Protein AF-A0A527A203-F1 (afdb_monomer_lite)

pLDDT: mean 92.8, std 3.07, range [82.69, 97.31]

Structure (mmCIF, N/CA/C/O backbone):
data_AF-A0A527A203-F1
#
_entry.id   AF-A0A527A203-F1
#
loop_
_atom_site.group_PDB
_atom_site.id
_atom_site.type_symbol
_atom_site.label_atom_id
_atom_site.label_alt_id
_atom_site.label_comp_id
_atom_site.label_asym_id
_atom_site.label_entity_id
_atom_site.label_seq_id
_atom_site.pdbx_PDB_ins_code
_atom_site.Cartn_x
_atom_site.Cartn_y
_atom_site.Cartn_z
_atom_site.occupancy
_atom_site.B_iso_or_equiv
_atom_site.auth_seq_id
_atom_site.auth_comp_id
_atom_site.auth_asym_id
_atom_site.auth_atom_id
_atom_site.pdbx_PDB_model_num
ATOM 1 N N . LYS A 1 1 ? -11.628 -5.559 -5.361 1.00 86.56 1 LYS A N 1
ATOM 2 C CA . LYS A 1 1 ? -12.215 -4.294 -4.833 1.00 86.56 1 LYS A CA 1
ATOM 3 C C . LYS A 1 1 ? -11.138 -3.208 -4.790 1.00 86.56 1 LYS A C 1
ATOM 5 O O . LYS A 1 1 ? -10.017 -3.528 -5.164 1.00 86.56 1 LYS A O 1
ATOM 10 N N . LYS A 1 2 ? -11.460 -1.952 -4.454 1.00 91.25 2 LYS A N 1
ATOM 11 C CA . LYS A 1 2 ? -10.515 -0.819 -4.499 1.00 91.25 2 LYS A CA 1
ATOM 12 C C . LYS A 1 2 ? -10.320 -0.213 -3.109 1.00 91.25 2 LYS A C 1
ATOM 14 O O . LYS A 1 2 ? -11.292 -0.145 -2.362 1.00 91.25 2 LYS A O 1
ATOM 19 N N . LEU A 1 3 ? -9.107 0.240 -2.809 1.00 91.94 3 LEU A N 1
ATOM 20 C CA . LEU A 1 3 ? -8.748 0.954 -1.585 1.00 91.94 3 LEU A CA 1
ATOM 21 C C . LEU A 1 3 ? -7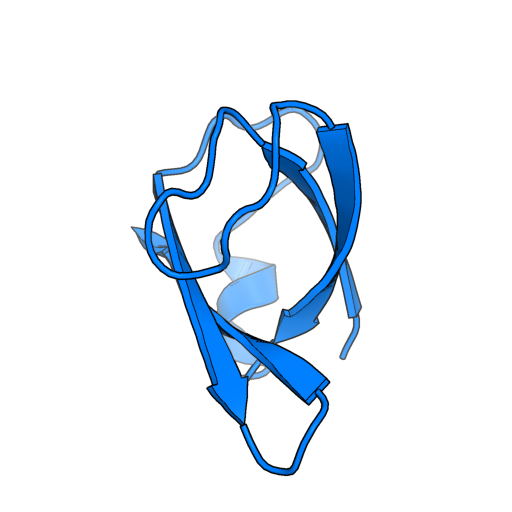.881 2.162 -1.948 1.00 91.94 3 LEU A C 1
ATOM 23 O O . LEU A 1 3 ? -6.955 2.034 -2.744 1.00 91.94 3 LEU A O 1
ATOM 27 N N . THR A 1 4 ? -8.181 3.329 -1.387 1.00 95.25 4 THR A N 1
ATOM 28 C CA . THR A 1 4 ? -7.333 4.517 -1.548 1.00 95.25 4 THR A CA 1
ATOM 29 C C . THR A 1 4 ? -6.339 4.557 -0.402 1.00 95.25 4 THR A C 1
ATOM 31 O O . THR A 1 4 ? -6.752 4.591 0.755 1.00 95.25 4 THR A O 1
ATOM 34 N N . ILE A 1 5 ? -5.047 4.565 -0.719 1.00 95.50 5 ILE A N 1
ATOM 35 C CA . ILE A 1 5 ? -3.975 4.591 0.277 1.00 95.50 5 ILE A CA 1
ATOM 36 C C . ILE A 1 5 ? -3.092 5.805 -0.003 1.00 95.50 5 ILE A C 1
ATOM 38 O O . ILE A 1 5 ? -2.656 6.017 -1.138 1.00 95.50 5 ILE A O 1
ATOM 42 N N . LYS A 1 6 ? -2.840 6.604 1.038 1.00 96.88 6 LYS A N 1
ATOM 43 C CA . LYS A 1 6 ? -1.740 7.569 1.061 1.00 96.88 6 LYS A CA 1
ATOM 44 C C . LYS A 1 6 ? -0.498 6.810 1.510 1.00 96.88 6 LYS A C 1
ATOM 46 O O . LYS A 1 6 ? -0.428 6.419 2.671 1.00 96.88 6 LYS A O 1
ATOM 51 N N . HIS A 1 7 ? 0.420 6.565 0.588 1.00 95.75 7 HIS A N 1
ATOM 52 C CA . HIS A 1 7 ? 1.604 5.755 0.835 1.00 95.75 7 HIS A CA 1
ATOM 53 C C . HIS A 1 7 ? 2.880 6.596 0.769 1.00 95.75 7 HIS A C 1
ATOM 55 O O . HIS A 1 7 ? 2.948 7.606 0.066 1.00 95.75 7 HIS A O 1
ATOM 61 N N . GLU A 1 8 ? 3.888 6.140 1.505 1.00 95.50 8 GLU A N 1
ATOM 62 C CA . GLU A 1 8 ? 5.279 6.586 1.400 1.00 95.50 8 GLU A CA 1
ATOM 63 C C . GLU A 1 8 ? 5.922 6.035 0.109 1.00 95.50 8 GLU A C 1
ATOM 65 O O . GLU 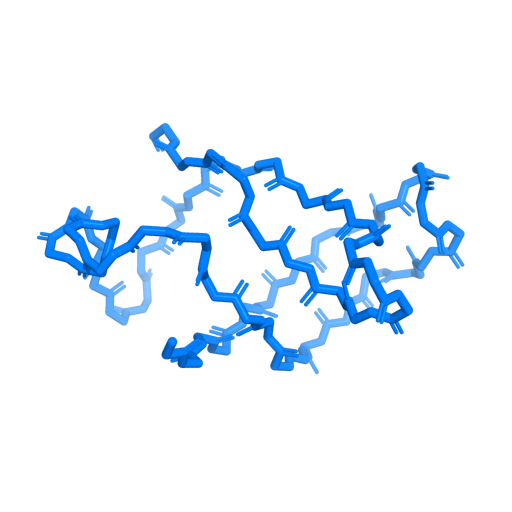A 1 8 ? 5.257 5.300 -0.629 1.00 95.50 8 GLU A O 1
ATOM 70 N N . PRO A 1 9 ? 7.176 6.379 -0.235 1.00 96.31 9 PRO A N 1
ATOM 71 C CA . PRO A 1 9 ? 7.787 5.896 -1.469 1.00 96.31 9 PRO A CA 1
ATOM 72 C C . PRO A 1 9 ? 7.789 4.361 -1.553 1.00 96.31 9 PRO A C 1
ATOM 74 O O . PRO A 1 9 ? 8.271 3.680 -0.649 1.00 96.31 9 PRO A O 1
ATOM 77 N N . LEU A 1 10 ? 7.261 3.824 -2.656 1.00 94.56 10 LEU A N 1
ATOM 78 C CA . LEU A 1 10 ? 7.250 2.391 -2.955 1.00 94.56 10 LEU A CA 1
ATOM 79 C C . LEU A 1 10 ? 8.367 2.103 -3.953 1.00 94.56 10 LEU A C 1
ATOM 81 O O . LEU A 1 10 ? 8.194 2.241 -5.165 1.00 94.56 10 LEU A O 1
ATOM 85 N N . THR A 1 11 ? 9.529 1.715 -3.433 1.00 92.56 11 THR A N 1
ATOM 86 C CA . THR A 1 11 ? 10.737 1.453 -4.231 1.00 92.56 11 THR A CA 1
ATOM 87 C C . THR A 1 11 ? 10.555 0.296 -5.207 1.00 92.56 11 THR A C 1
ATOM 89 O O . THR A 1 11 ? 11.060 0.352 -6.318 1.00 92.56 11 THR A O 1
ATOM 92 N N . ASN A 1 12 ? 9.784 -0.729 -4.839 1.00 91.06 12 ASN A N 1
ATOM 93 C CA . ASN A 1 12 ? 9.520 -1.886 -5.696 1.00 91.06 12 ASN A CA 1
ATOM 94 C C . ASN A 1 12 ? 8.642 -1.564 -6.918 1.00 91.06 12 ASN A C 1
ATOM 96 O O . ASN A 1 12 ? 8.587 -2.353 -7.857 1.00 91.06 12 ASN A O 1
ATOM 100 N N . LEU A 1 13 ? 7.941 -0.428 -6.897 1.00 92.00 13 LEU A N 1
ATOM 101 C CA . LEU A 1 13 ? 7.066 0.032 -7.976 1.00 92.00 13 LEU A CA 1
ATOM 102 C C . LEU A 1 13 ? 7.558 1.338 -8.617 1.00 92.00 13 LEU A C 1
ATOM 104 O O . LEU A 1 13 ? 6.843 1.890 -9.454 1.00 92.00 13 LEU A O 1
ATOM 108 N N . ASP A 1 14 ? 8.737 1.831 -8.218 1.00 92.62 14 ASP A N 1
ATOM 109 C CA . 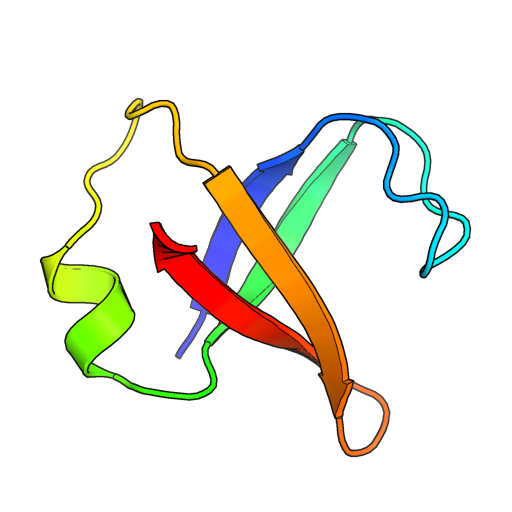ASP A 1 14 ? 9.291 3.133 -8.612 1.00 92.62 14 ASP A CA 1
ATOM 110 C C . ASP A 1 14 ? 8.298 4.298 -8.420 1.00 92.62 14 ASP A C 1
ATOM 112 O O . ASP A 1 14 ? 8.204 5.215 -9.240 1.00 92.62 14 ASP A O 1
ATOM 116 N N . MET A 1 15 ? 7.521 4.268 -7.328 1.00 94.44 15 MET A N 1
ATOM 117 C CA . MET A 1 15 ? 6.521 5.299 -7.029 1.00 94.44 15 MET A CA 1
ATOM 118 C C . MET A 1 15 ? 6.972 6.205 -5.877 1.00 94.44 15 MET A C 1
ATOM 120 O O . MET A 1 15 ? 7.326 5.700 -4.808 1.00 94.44 15 MET A O 1
ATOM 124 N N . PRO A 1 16 ? 6.913 7.542 -6.033 1.00 96.31 16 PRO A N 1
ATOM 125 C CA . PRO A 1 16 ? 7.139 8.462 -4.924 1.00 96.31 16 PRO A CA 1
ATOM 126 C C . PRO A 1 16 ? 5.986 8.394 -3.911 1.00 96.31 16 PRO A C 1
ATOM 128 O O . PRO A 1 16 ? 4.961 7.757 -4.155 1.00 96.31 16 PRO A O 1
ATOM 131 N N . ALA A 1 17 ? 6.129 9.082 -2.776 1.00 97.06 17 ALA A N 1
ATOM 132 C CA . ALA A 1 17 ? 5.037 9.222 -1.818 1.00 97.06 17 ALA A CA 1
ATOM 133 C C . ALA A 1 17 ? 3.840 9.928 -2.475 1.00 97.06 17 ALA A C 1
ATOM 135 O O . ALA A 1 17 ? 3.957 11.062 -2.947 1.00 97.06 17 ALA A O 1
ATOM 136 N N . MET A 1 18 ?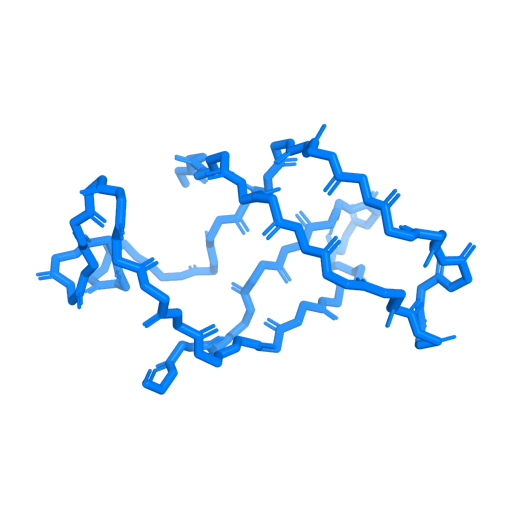 2.686 9.267 -2.521 1.00 97.31 18 MET A N 1
ATOM 137 C CA . MET A 1 18 ? 1.480 9.810 -3.143 1.00 97.31 18 MET A CA 1
ATOM 138 C C . MET A 1 18 ? 0.214 9.146 -2.600 1.00 97.31 18 MET A C 1
ATOM 140 O O . MET A 1 18 ? 0.246 8.213 -1.802 1.00 97.31 18 MET A O 1
ATOM 144 N N . THR A 1 19 ? -0.942 9.678 -2.997 1.00 96.81 19 THR A N 1
ATOM 145 C CA . THR A 1 19 ? -2.247 9.083 -2.686 1.00 96.81 19 THR A CA 1
ATOM 146 C C . THR A 1 19 ? -2.850 8.536 -3.962 1.00 96.81 19 THR A C 1
ATOM 148 O O . THR A 1 19 ? -3.104 9.294 -4.897 1.00 96.81 19 THR A O 1
ATOM 151 N N . MET A 1 20 ? -3.091 7.229 -4.009 1.00 96.19 20 MET A N 1
ATOM 152 C CA . MET A 1 20 ? -3.702 6.603 -5.175 1.00 96.19 20 MET A CA 1
ATOM 153 C C . MET A 1 20 ? -4.570 5.405 -4.814 1.00 96.19 20 MET A C 1
ATOM 155 O O . MET A 1 20 ? -4.649 4.977 -3.661 1.00 96.19 20 MET A O 1
ATOM 159 N N . VAL A 1 21 ? -5.270 4.893 -5.824 1.00 94.88 21 VAL A N 1
ATOM 160 C CA . VAL A 1 21 ? -6.191 3.771 -5.684 1.00 94.88 21 VAL A CA 1
ATOM 161 C C . VAL A 1 21 ? -5.480 2.468 -6.024 1.00 94.88 21 VAL A C 1
ATOM 163 O O . VAL A 1 21 ? -4.977 2.301 -7.133 1.00 94.88 21 VAL A O 1
ATOM 166 N N . PHE A 1 22 ? -5.533 1.524 -5.095 1.00 95.12 22 PHE A N 1
ATOM 167 C CA . PHE A 1 22 ? -5.023 0.171 -5.239 1.00 95.12 22 PHE A CA 1
ATOM 168 C C . PHE A 1 22 ? -6.172 -0.821 -5.396 1.00 95.12 22 PHE A C 1
ATOM 170 O O . PHE A 1 22 ? -7.262 -0.637 -4.846 1.00 95.12 22 PHE A O 1
ATOM 177 N N . VAL A 1 23 ? -5.935 -1.899 -6.138 1.00 94.44 23 VAL A N 1
ATOM 178 C CA . VAL A 1 23 ? -6.812 -3.076 -6.119 1.00 94.44 23 VAL A CA 1
ATOM 179 C C . VAL A 1 23 ? -6.422 -3.944 -4.923 1.00 94.44 23 VAL A C 1
ATOM 181 O O . VAL A 1 23 ? -5.251 -4.018 -4.598 1.00 94.44 23 VAL A O 1
ATOM 184 N N . VAL A 1 24 ? -7.365 -4.603 -4.255 1.00 93.50 24 VAL A N 1
ATOM 185 C CA . VAL A 1 24 ? -7.041 -5.617 -3.228 1.00 93.50 24 VAL A CA 1
ATOM 186 C C . VAL A 1 24 ? -7.141 -7.021 -3.816 1.00 93.50 24 VAL A C 1
ATOM 188 O O . VAL A 1 24 ? -8.103 -7.295 -4.544 1.00 93.50 24 VAL A O 1
ATOM 191 N N . ALA A 1 25 ? -6.165 -7.879 -3.504 1.00 91.62 25 ALA A N 1
ATOM 192 C CA . ALA A 1 25 ? -6.137 -9.275 -3.935 1.00 91.62 25 ALA A CA 1
ATOM 193 C C . ALA A 1 25 ? -7.279 -10.085 -3.303 1.00 91.62 25 ALA A C 1
ATOM 195 O O . ALA A 1 25 ? -7.978 -10.815 -4.003 1.00 91.62 25 ALA A O 1
ATOM 196 N N . GLU A 1 26 ? -7.532 -9.880 -2.008 1.00 89.44 26 GLU A N 1
ATOM 197 C CA . GLU A 1 26 ? -8.586 -10.576 -1.270 1.00 89.44 26 GLU A CA 1
ATOM 198 C C . GLU A 1 26 ? -9.601 -9.605 -0.672 1.00 89.44 26 GLU A C 1
ATOM 200 O O . GLU A 1 26 ? -9.273 -8.509 -0.214 1.00 89.44 26 GLU A O 1
ATOM 205 N N . GLN A 1 27 ? -10.870 -10.010 -0.655 1.00 82.69 27 GLN A N 1
ATOM 206 C CA . GLN A 1 27 ? -11.942 -9.140 -0.180 1.00 82.69 27 GLN A CA 1
ATOM 207 C C . GLN A 1 27 ? -11.901 -8.922 1.340 1.00 82.69 27 GLN A C 1
ATOM 209 O O . GLN A 1 27 ? -12.173 -7.807 1.779 1.00 82.69 27 GLN A O 1
ATOM 214 N N . GLY A 1 28 ? -11.489 -9.935 2.112 1.00 87.75 28 GLY A N 1
ATOM 215 C CA . GLY A 1 28 ? -11.386 -9.860 3.575 1.00 87.75 28 GLY A CA 1
ATOM 216 C C . GLY A 1 28 ? -10.280 -8.933 4.090 1.00 87.75 28 GLY A C 1
ATOM 217 O O . GLY A 1 28 ? -10.233 -8.631 5.278 1.00 87.75 28 GLY A O 1
ATOM 218 N N . MET A 1 29 ? -9.398 -8.434 3.215 1.00 89.12 29 MET A N 1
ATOM 219 C CA . MET A 1 29 ? -8.397 -7.427 3.589 1.00 89.12 29 MET A CA 1
ATOM 220 C C . MET A 1 29 ? -9.042 -6.090 3.968 1.00 89.12 29 MET A C 1
ATOM 222 O O . MET A 1 29 ? -8.533 -5.390 4.837 1.00 89.12 29 MET A O 1
ATOM 226 N N . LEU A 1 30 ? -10.174 -5.741 3.346 1.00 89.06 30 LEU A N 1
ATOM 227 C CA . LEU A 1 30 ? -10.866 -4.481 3.628 1.00 89.06 30 LEU A CA 1
ATOM 228 C C . LEU A 1 30 ? -11.496 -4.459 5.022 1.00 89.06 30 LEU A C 1
ATOM 230 O O . LEU A 1 30 ? -11.613 -3.392 5.610 1.00 89.06 30 LEU A O 1
ATOM 234 N N . ASP A 1 31 ? -11.846 -5.624 5.564 1.00 89.62 31 ASP A N 1
ATOM 235 C CA . ASP A 1 31 ? -12.458 -5.738 6.890 1.00 89.62 31 ASP A CA 1
ATOM 236 C C . ASP A 1 31 ? -11.435 -5.509 8.019 1.00 89.62 31 ASP A C 1
ATOM 238 O O . ASP A 1 31 ? -11.805 -5.230 9.158 1.00 89.62 31 ASP A O 1
ATOM 242 N N . LYS A 1 32 ? -10.135 -5.595 7.700 1.00 85.25 32 LYS A N 1
ATOM 243 C CA . LYS A 1 32 ? -9.021 -5.371 8.636 1.00 85.25 32 LYS A CA 1
ATOM 244 C C . LYS A 1 32 ? -8.577 -3.911 8.714 1.00 85.25 32 LYS A C 1
ATOM 246 O O . LYS A 1 32 ? -7.718 -3.582 9.532 1.00 85.25 32 LYS A O 1
ATOM 251 N N . VAL A 1 33 ? -9.130 -3.043 7.867 1.00 90.88 33 VAL A N 1
ATOM 252 C CA . VAL A 1 33 ? -8.702 -1.647 7.755 1.00 90.88 33 VAL A CA 1
ATOM 253 C C . VAL A 1 33 ? -9.872 -0.686 7.883 1.00 90.88 33 VAL A C 1
ATOM 255 O O . VAL A 1 33 ? -10.991 -0.960 7.459 1.00 90.88 33 VAL A O 1
ATOM 258 N N . LYS A 1 34 ? -9.601 0.490 8.442 1.00 92.44 34 LYS A N 1
ATOM 259 C CA . LYS A 1 34 ? -10.554 1.603 8.516 1.00 92.44 34 LYS A CA 1
ATOM 260 C C . LYS A 1 34 ? -9.935 2.885 7.978 1.00 92.44 34 LYS A C 1
ATOM 262 O O . LYS A 1 34 ? -8.721 3.075 8.007 1.00 92.44 34 LYS A O 1
ATOM 267 N N . THR A 1 35 ? -10.777 3.799 7.512 1.00 92.31 35 THR A N 1
ATOM 268 C CA . THR A 1 35 ? -10.332 5.117 7.048 1.00 92.31 35 THR A CA 1
ATOM 269 C C . THR A 1 35 ? -9.529 5.838 8.133 1.00 92.31 35 THR A C 1
ATOM 271 O O . THR A 1 35 ? -9.934 5.873 9.293 1.00 92.31 35 THR A O 1
ATOM 274 N N . GLY A 1 36 ? -8.389 6.416 7.747 1.00 93.81 36 GLY A N 1
ATOM 275 C CA . GLY A 1 36 ? -7.488 7.132 8.656 1.00 93.81 36 GLY A CA 1
ATOM 276 C C . GLY A 1 36 ? -6.555 6.235 9.477 1.00 93.81 36 GLY A C 1
ATOM 277 O O . GLY A 1 36 ? -5.729 6.754 10.221 1.00 93.81 36 GLY A O 1
ATOM 278 N N . GLN A 1 37 ? -6.652 4.910 9.346 1.00 93.88 37 GLN A N 1
ATOM 279 C CA . GLN A 1 37 ? -5.712 3.982 9.967 1.00 93.88 37 GLN A CA 1
ATOM 280 C C . GLN A 1 37 ? -4.377 3.983 9.219 1.00 93.88 37 GLN A C 1
ATOM 282 O O . GLN A 1 37 ? -4.343 3.857 7.995 1.00 93.88 37 GLN A O 1
ATOM 287 N N . ALA A 1 38 ? -3.282 4.074 9.970 1.00 93.75 38 ALA A N 1
ATOM 288 C CA . ALA A 1 38 ? -1.963 3.733 9.460 1.00 93.75 38 ALA A CA 1
ATOM 289 C C . ALA A 1 38 ? -1.836 2.205 9.386 1.00 93.75 38 ALA A C 1
ATOM 291 O O . ALA A 1 38 ? -2.121 1.516 10.367 1.00 93.75 38 ALA A O 1
ATOM 292 N N . ILE A 1 39 ? -1.441 1.697 8.224 1.00 93.50 39 ILE A N 1
ATOM 293 C CA . ILE A 1 39 ? -1.280 0.267 7.950 1.00 93.50 39 ILE A CA 1
ATOM 294 C C . ILE A 1 39 ? 0.077 0.029 7.298 1.00 93.50 39 ILE A C 1
ATOM 296 O O . ILE A 1 39 ? 0.578 0.898 6.580 1.00 93.50 39 ILE A O 1
ATOM 300 N N . GLU A 1 40 ? 0.638 -1.155 7.505 1.00 93.94 40 GLU A N 1
ATOM 301 C CA . GLU A 1 40 ? 1.735 -1.660 6.685 1.00 93.94 40 GLU A CA 1
ATOM 302 C C . GLU A 1 40 ? 1.127 -2.585 5.627 1.00 93.94 40 GLU A C 1
ATOM 304 O O . GLU A 1 40 ? 0.272 -3.418 5.926 1.00 93.94 40 GLU A O 1
ATOM 309 N N . PHE A 1 41 ? 1.508 -2.413 4.366 1.00 94.06 41 PHE A N 1
ATOM 310 C CA . PHE A 1 41 ? 0.949 -3.202 3.276 1.00 94.06 41 PHE A CA 1
ATOM 311 C C . PHE A 1 41 ? 2.011 -3.517 2.231 1.00 94.06 41 PHE A C 1
ATOM 313 O O . PHE A 1 41 ? 2.956 -2.753 2.034 1.00 94.06 41 PHE A O 1
ATOM 320 N N . THR A 1 42 ? 1.803 -4.621 1.523 1.00 93.81 42 THR A N 1
ATOM 321 C CA . THR A 1 42 ? 2.599 -5.004 0.358 1.00 93.81 42 THR A CA 1
ATOM 322 C C . THR A 1 42 ? 1.752 -4.808 -0.889 1.00 93.81 42 THR A C 1
ATOM 324 O O . THR A 1 42 ? 0.599 -5.243 -0.939 1.00 93.81 42 THR A O 1
ATOM 327 N N . ALA A 1 43 ? 2.312 -4.154 -1.906 1.00 94.62 43 ALA A N 1
ATOM 328 C CA . ALA A 1 43 ? 1.668 -3.992 -3.202 1.00 94.62 43 ALA A CA 1
ATOM 329 C C . ALA A 1 43 ? 2.591 -4.421 -4.338 1.00 94.62 43 ALA A C 1
ATOM 331 O O . ALA A 1 43 ? 3.791 -4.156 -4.306 1.00 94.62 43 ALA A O 1
ATOM 332 N N . ASP A 1 44 ? 2.000 -5.039 -5.356 1.00 94.44 44 ASP A N 1
ATOM 333 C CA . ASP A 1 44 ? 2.700 -5.536 -6.535 1.00 94.44 44 ASP A CA 1
ATOM 334 C C . ASP A 1 44 ? 1.855 -5.346 -7.808 1.00 94.44 44 ASP A C 1
ATOM 336 O O . ASP A 1 44 ? 0.640 -5.117 -7.763 1.00 94.44 44 ASP A O 1
ATOM 340 N N . ARG A 1 45 ? 2.490 -5.431 -8.976 1.00 93.25 45 ARG A N 1
ATOM 341 C CA . ARG A 1 45 ? 1.831 -5.367 -10.277 1.00 93.25 45 ARG A CA 1
ATOM 342 C C . ARG A 1 45 ? 1.358 -6.762 -10.693 1.00 93.25 45 ARG A C 1
ATOM 344 O O . ARG A 1 45 ? 2.071 -7.523 -11.335 1.00 93.25 45 ARG A O 1
ATOM 351 N N . VAL A 1 46 ? 0.089 -7.052 -10.425 1.00 92.50 46 VAL A N 1
ATOM 352 C CA . VAL A 1 46 ? -0.572 -8.309 -10.806 1.00 92.50 46 VAL A CA 1
ATOM 353 C C . VAL A 1 46 ? -1.408 -8.086 -12.064 1.00 92.50 46 VAL A C 1
ATOM 355 O O . VAL A 1 46 ? -2.305 -7.243 -12.080 1.00 92.50 46 VAL A O 1
ATOM 358 N N . ASN 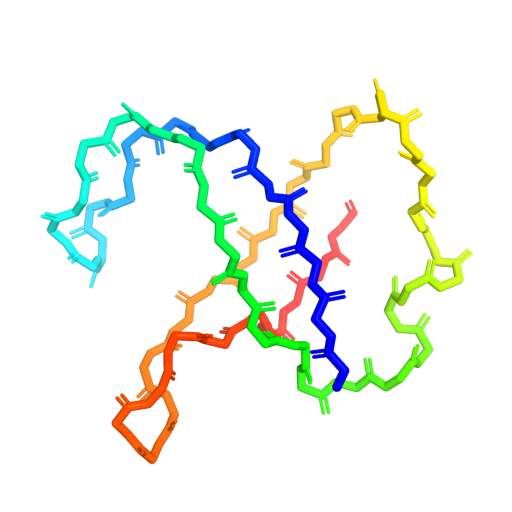A 1 47 ? -1.128 -8.827 -13.142 1.00 88.75 47 ASN A N 1
ATOM 359 C CA . ASN A 1 47 ? -1.836 -8.702 -14.430 1.00 88.75 47 ASN A CA 1
ATOM 360 C C . ASN A 1 47 ? -1.890 -7.250 -14.955 1.00 88.75 47 ASN A C 1
ATOM 362 O O . ASN A 1 47 ? -2.924 -6.775 -15.428 1.00 88.75 47 ASN A O 1
ATOM 366 N N . GLY A 1 48 ? -0.788 -6.507 -14.797 1.00 90.12 48 GLY A N 1
ATOM 367 C CA . GLY A 1 48 ? -0.687 -5.100 -15.201 1.00 90.12 48 GLY A CA 1
ATOM 368 C C . GLY A 1 48 ? -1.385 -4.100 -14.270 1.00 90.12 48 GLY A C 1
ATOM 369 O O . GLY A 1 48 ? -1.380 -2.905 -14.561 1.00 90.12 48 GLY A O 1
ATOM 370 N N . ARG A 1 49 ? -1.962 -4.543 -13.144 1.00 92.12 49 ARG A N 1
ATOM 371 C CA . ARG A 1 49 ?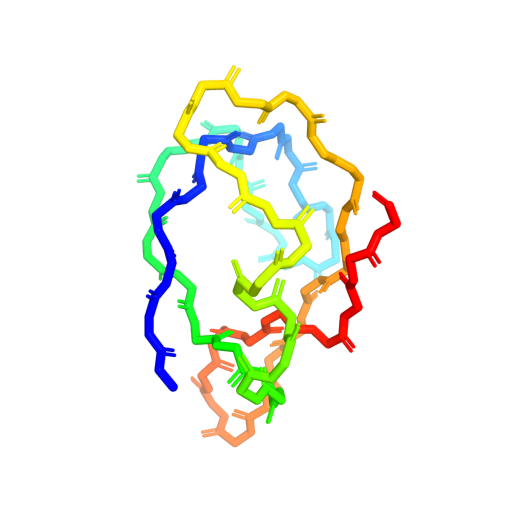 -2.669 -3.691 -12.175 1.00 92.12 49 ARG A CA 1
ATOM 372 C C . ARG A 1 49 ? -1.948 -3.656 -10.835 1.00 92.12 49 ARG A C 1
ATOM 374 O O . ARG A 1 49 ? -1.541 -4.692 -10.320 1.00 92.12 49 ARG A O 1
ATOM 381 N N . ILE A 1 50 ? -1.850 -2.467 -10.247 1.00 94.62 50 ILE A N 1
ATOM 382 C CA . ILE A 1 50 ? -1.277 -2.295 -8.911 1.00 94.62 50 ILE A CA 1
ATOM 383 C C . ILE A 1 50 ? -2.253 -2.857 -7.873 1.00 94.62 50 ILE A C 1
ATOM 385 O O . ILE A 1 50 ? -3.392 -2.390 -7.753 1.00 94.62 50 ILE A O 1
ATOM 389 N N . THR A 1 51 ? -1.806 -3.889 -7.166 1.00 95.25 51 THR A N 1
ATOM 390 C CA . THR A 1 51 ? -2.634 -4.721 -6.300 1.00 95.25 51 THR A CA 1
ATOM 391 C C . THR A 1 51 ? -1.966 -4.892 -4.943 1.00 95.25 51 THR A C 1
ATOM 393 O O . THR A 1 51 ? -0.819 -5.313 -4.873 1.00 95.25 51 THR A O 1
ATOM 396 N N . VAL A 1 52 ? -2.687 -4.588 -3.867 1.00 95.25 52 VAL A N 1
ATOM 397 C CA . VAL A 1 52 ? -2.307 -4.923 -2.494 1.00 95.25 52 VAL A CA 1
ATOM 398 C C . VAL A 1 52 ? -2.455 -6.427 -2.313 1.00 95.25 52 VAL A C 1
ATOM 400 O O . VAL A 1 52 ? -3.557 -6.967 -2.454 1.00 95.25 52 VAL A O 1
ATOM 403 N N . THR A 1 53 ? -1.337 -7.084 -2.036 1.00 93.81 53 THR A N 1
ATOM 404 C CA . THR A 1 53 ? -1.234 -8.533 -1.833 1.00 93.81 53 THR A CA 1
ATOM 405 C C . THR A 1 53 ? -1.269 -8.908 -0.360 1.00 93.81 53 THR A C 1
ATOM 407 O O . THR A 1 53 ? -1.629 -10.033 -0.036 1.00 93.81 53 THR A O 1
ATOM 410 N N . GLU A 1 54 ? -0.935 -7.977 0.533 1.00 92.81 54 GLU A N 1
ATOM 411 C CA . GLU A 1 54 ? -0.923 -8.205 1.974 1.00 92.81 54 GLU A CA 1
ATOM 412 C C . GLU A 1 54 ? -1.157 -6.895 2.732 1.00 92.81 54 GLU A C 1
ATOM 414 O O . GLU A 1 54 ? -0.708 -5.833 2.302 1.00 92.81 54 GLU A O 1
ATOM 419 N N . ILE A 1 55 ? -1.852 -6.980 3.867 1.00 91.81 55 ILE A N 1
ATOM 420 C CA . ILE A 1 55 ? -1.998 -5.899 4.846 1.00 91.81 55 ILE A CA 1
ATOM 421 C C . ILE A 1 55 ? -1.697 -6.492 6.222 1.00 91.81 55 ILE A C 1
ATOM 423 O O . ILE A 1 55 ? -2.290 -7.519 6.575 1.00 91.81 55 ILE A O 1
ATOM 427 N N . LYS A 1 56 ? -0.803 -5.845 6.971 1.00 87.00 56 LYS A N 1
ATOM 428 C CA . LYS A 1 56 ? -0.465 -6.178 8.357 1.00 87.00 56 LYS A CA 1
ATOM 429 C C . LYS A 1 56 ? -1.156 -5.238 9.339 1.00 87.00 56 LYS A C 1
ATOM 431 O O . LYS A 1 56 ? -1.236 -4.019 9.054 1.00 87.00 56 LYS A O 1
#

Radius of gyration: 10.55 Å; chains: 1; bounding box: 23×20×25 Å

Foldseek 3Di:
DKDWDQDDQDVQVRRHGGIDIAAEPDPCVVVVDDPPDDWDWDWDQDPNGIYTDDID

Secondary structure (DSSP, 8-state):
-EEEEEE--BGGGTB-SEEEEEEESSGGGGGG--TT----EEEEEETTEEEEEEE-

Sequence (56 aa):
KKLTIKHEPLTNLDMPAMTMVFVVAEQGMLDKVKTGQAIEFTADRVNGRITVTEIK